Protein AF-A0A9Q4BK94-F1 (afdb_monomer)

Structure (mmCIF, N/CA/C/O backbone):
data_AF-A0A9Q4BK94-F1
#
_entry.id   AF-A0A9Q4BK94-F1
#
loop_
_atom_site.group_PDB
_atom_site.id
_atom_site.type_symbol
_atom_site.label_atom_id
_atom_site.label_alt_id
_atom_site.label_comp_id
_atom_site.label_asym_id
_atom_site.label_entity_id
_atom_site.label_seq_id
_atom_site.pdbx_PDB_ins_code
_atom_site.Cartn_x
_atom_site.Cartn_y
_atom_site.Cartn_z
_atom_site.occupancy
_atom_site.B_iso_or_equiv
_atom_site.auth_seq_id
_atom_site.auth_comp_id
_atom_site.auth_asym_id
_atom_site.auth_atom_id
_atom_site.pdbx_PDB_model_num
ATOM 1 N N . MET A 1 1 ? 1.901 -3.466 -6.502 1.00 91.25 1 MET A N 1
ATOM 2 C CA . MET A 1 1 ? 0.864 -2.630 -5.856 1.00 91.25 1 MET A CA 1
ATOM 3 C C . MET A 1 1 ? -0.196 -3.545 -5.285 1.00 91.25 1 MET A C 1
ATOM 5 O O . MET A 1 1 ? -0.569 -4.494 -5.960 1.00 91.25 1 MET A O 1
ATOM 9 N N . ILE A 1 2 ? -0.635 -3.303 -4.057 1.00 94.00 2 ILE A N 1
ATOM 10 C CA . ILE A 1 2 ? -1.657 -4.104 -3.380 1.00 94.00 2 ILE A CA 1
ATOM 11 C C . ILE A 1 2 ? -2.795 -3.168 -2.996 1.00 94.00 2 ILE A C 1
ATOM 13 O O . ILE A 1 2 ? -2.549 -2.157 -2.340 1.00 94.00 2 ILE A O 1
ATOM 17 N N . GLU A 1 3 ? -4.008 -3.507 -3.414 1.00 94.12 3 GLU A N 1
ATOM 18 C CA . GLU A 1 3 ? -5.237 -2.893 -2.926 1.00 94.12 3 GLU A CA 1
ATOM 19 C C . GLU A 1 3 ? -5.740 -3.678 -1.721 1.00 94.12 3 GLU A C 1
ATOM 21 O O . GLU A 1 3 ? -5.870 -4.904 -1.759 1.00 94.12 3 GLU A O 1
ATOM 26 N N . ILE A 1 4 ? -6.054 -2.952 -0.659 1.00 94.56 4 ILE A N 1
ATOM 27 C CA . ILE A 1 4 ? -6.605 -3.479 0.575 1.00 94.56 4 ILE A CA 1
ATOM 28 C C . ILE A 1 4 ? -7.937 -2.781 0.817 1.00 94.56 4 ILE A C 1
ATOM 30 O O . ILE A 1 4 ? -8.004 -1.553 0.835 1.00 94.56 4 ILE A O 1
ATOM 34 N N . HIS A 1 5 ? -8.976 -3.566 1.052 1.00 94.31 5 HIS A N 1
ATOM 35 C CA . HIS A 1 5 ? -10.240 -3.081 1.572 1.00 94.31 5 HIS A CA 1
ATOM 36 C C . HIS A 1 5 ? -10.272 -3.322 3.083 1.00 94.31 5 HIS A C 1
ATOM 38 O O . HIS A 1 5 ? -10.142 -4.458 3.548 1.00 94.31 5 HIS A O 1
ATOM 44 N N . ILE A 1 6 ? -10.394 -2.238 3.843 1.00 94.00 6 ILE A N 1
ATOM 45 C CA . ILE A 1 6 ? -10.576 -2.252 5.293 1.00 94.00 6 ILE A CA 1
ATOM 46 C C . ILE A 1 6 ? -12.063 -2.010 5.551 1.00 94.00 6 ILE A C 1
ATOM 48 O O . ILE A 1 6 ? -12.576 -0.943 5.219 1.00 94.00 6 ILE A O 1
ATOM 52 N N . THR A 1 7 ? -12.765 -3.001 6.101 1.00 90.44 7 THR A N 1
ATOM 53 C CA . THR A 1 7 ? -14.230 -2.948 6.269 1.00 90.44 7 THR A CA 1
ATOM 54 C C . THR A 1 7 ? -14.674 -2.233 7.543 1.00 90.44 7 THR A C 1
ATOM 56 O O . THR A 1 7 ? -15.822 -1.815 7.643 1.00 90.44 7 THR A O 1
ATOM 59 N N . GLU A 1 8 ? -13.781 -2.107 8.522 1.00 92.94 8 GLU A N 1
ATOM 60 C CA . GLU A 1 8 ? -14.027 -1.490 9.825 1.00 92.94 8 GLU A CA 1
ATOM 61 C C . GLU A 1 8 ? -12.782 -0.734 10.294 1.00 92.94 8 GLU A C 1
ATOM 63 O O . GLU A 1 8 ? -11.665 -1.069 9.901 1.00 92.94 8 GLU A O 1
ATOM 68 N N . ASP A 1 9 ? -12.961 0.267 11.155 1.00 94.00 9 ASP A N 1
ATOM 69 C CA . ASP A 1 9 ? -11.841 1.013 11.720 1.00 94.00 9 ASP A CA 1
ATOM 70 C C . ASP A 1 9 ? -10.842 0.072 12.413 1.00 94.00 9 ASP A C 1
ATOM 72 O O . ASP A 1 9 ? -11.166 -0.713 13.305 1.00 94.00 9 ASP A O 1
ATOM 76 N N . PHE A 1 10 ? -9.584 0.179 12.006 1.00 91.00 10 PHE A N 1
ATOM 77 C CA . PHE A 1 10 ? -8.510 -0.723 12.373 1.00 91.00 10 PHE A CA 1
ATOM 78 C C . PHE A 1 10 ? -7.351 0.056 12.999 1.00 91.00 10 PHE A C 1
ATOM 80 O O . PHE A 1 10 ? -6.923 1.091 12.499 1.00 91.00 10 PHE A O 1
ATOM 87 N N . THR A 1 11 ? -6.794 -0.455 14.098 1.00 95.75 11 THR A N 1
ATOM 88 C CA . THR A 1 11 ? -5.577 0.102 14.712 1.00 95.75 11 THR A CA 1
ATOM 89 C C . THR A 1 11 ? -4.432 -0.889 14.587 1.00 95.75 11 THR A C 1
ATOM 91 O O . THR A 1 11 ? -4.557 -2.044 15.004 1.00 95.75 11 THR A O 1
ATOM 94 N N . ILE A 1 12 ? -3.283 -0.432 14.088 1.00 95.00 12 ILE A N 1
ATOM 95 C CA . ILE A 1 12 ? -2.071 -1.252 14.036 1.00 95.00 12 ILE A CA 1
ATOM 96 C C . ILE A 1 12 ? -1.606 -1.544 15.469 1.00 95.00 12 ILE A C 1
ATOM 98 O O . ILE A 1 12 ? -1.312 -0.638 16.247 1.00 95.00 12 ILE A O 1
ATOM 102 N N . ARG A 1 13 ? -1.523 -2.829 15.838 1.00 91.75 13 ARG A N 1
ATOM 103 C CA . ARG A 1 13 ? -1.276 -3.247 17.234 1.00 91.75 13 ARG A CA 1
ATOM 104 C C . ARG A 1 13 ? 0.195 -3.466 17.592 1.00 91.75 13 ARG A C 1
ATOM 106 O O . ARG A 1 13 ? 0.531 -3.488 18.773 1.00 91.75 13 ARG A O 1
ATOM 113 N N . GLN A 1 14 ? 1.063 -3.661 16.602 1.00 90.12 14 GLN A N 1
ATOM 114 C CA . GLN A 1 14 ? 2.454 -4.085 16.797 1.00 90.12 14 GLN A CA 1
ATOM 115 C C . GLN A 1 14 ? 3.379 -3.464 15.744 1.00 90.12 14 GLN A C 1
ATOM 117 O O . GLN A 1 14 ? 2.913 -3.010 14.702 1.00 90.12 14 GLN A O 1
ATOM 122 N N . GLY A 1 15 ? 4.689 -3.503 15.997 1.00 88.25 15 GLY A N 1
ATOM 123 C CA . GLY A 1 15 ? 5.717 -2.971 15.101 1.00 88.25 15 GLY A CA 1
ATOM 124 C C . GLY A 1 15 ? 5.847 -1.449 15.140 1.00 88.25 15 GLY A C 1
ATOM 125 O O . GLY A 1 15 ? 5.302 -0.780 16.015 1.00 88.25 15 GLY A O 1
ATOM 126 N N . ARG A 1 16 ? 6.586 -0.904 14.166 1.00 90.25 16 ARG A N 1
ATOM 127 C CA . ARG A 1 16 ? 6.961 0.520 14.099 1.00 90.25 16 ARG A CA 1
ATOM 128 C C . ARG A 1 16 ? 5.768 1.481 14.098 1.00 90.25 16 ARG A C 1
ATOM 130 O O . ARG A 1 16 ? 5.890 2.583 14.611 1.00 90.25 16 ARG A O 1
ATOM 137 N N . PHE A 1 17 ? 4.644 1.066 13.519 1.00 93.81 17 PHE A N 1
ATOM 138 C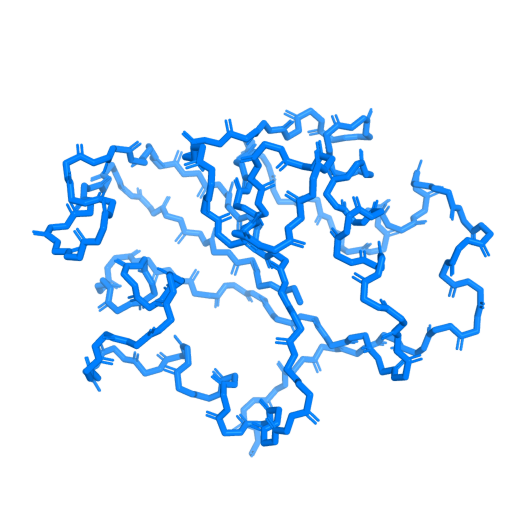 CA . PHE A 1 17 ? 3.447 1.896 13.339 1.00 93.81 17 PHE A CA 1
ATOM 139 C C . PHE A 1 17 ? 2.349 1.579 14.362 1.00 93.81 17 PHE A C 1
ATOM 141 O O . PHE A 1 17 ? 1.170 1.804 14.108 1.00 93.81 17 PHE A O 1
ATOM 148 N N . ARG A 1 18 ? 2.711 0.998 15.513 1.00 94.81 18 ARG A N 1
ATOM 149 C CA . ARG A 1 18 ? 1.757 0.694 16.583 1.00 94.81 18 ARG A CA 1
ATOM 150 C C . ARG A 1 18 ? 1.027 1.963 17.038 1.00 94.81 18 ARG A C 1
ATOM 152 O O . ARG A 1 18 ? 1.665 2.948 17.384 1.00 94.81 18 ARG A O 1
ATOM 159 N N . GLY A 1 19 ? -0.298 1.883 17.125 1.00 95.88 19 GLY A N 1
ATOM 160 C CA . GLY A 1 19 ? -1.173 2.977 17.554 1.00 95.88 19 GLY A CA 1
ATOM 161 C C . GLY A 1 19 ? -1.764 3.795 16.405 1.00 95.88 19 GLY A C 1
ATOM 162 O O . GLY A 1 19 ? -2.737 4.511 16.627 1.00 95.88 19 GLY A O 1
ATOM 163 N N . GLU A 1 20 ? -1.242 3.645 15.186 1.00 96.56 20 GLU A N 1
ATOM 164 C CA . GLU A 1 20 ? -1.805 4.279 13.993 1.00 96.56 20 GLU A CA 1
ATOM 165 C C . GLU A 1 20 ? -3.192 3.710 13.684 1.00 96.56 20 GLU A C 1
ATOM 167 O O . GLU A 1 20 ? -3.395 2.488 13.689 1.00 96.56 20 GLU A O 1
ATOM 172 N N . LYS A 1 21 ? -4.142 4.609 13.411 1.00 95.75 21 LYS A N 1
ATOM 173 C CA . LYS A 1 21 ? -5.539 4.282 13.111 1.00 95.75 21 LYS A CA 1
ATOM 174 C C . LYS A 1 21 ? -5.800 4.419 11.617 1.00 95.75 21 LYS A C 1
ATOM 176 O O . LYS A 1 21 ? -5.464 5.432 11.010 1.00 95.75 21 LYS A O 1
ATOM 181 N N . LEU A 1 22 ? -6.431 3.407 11.044 1.00 95.00 22 LEU A N 1
ATOM 182 C CA . LEU A 1 22 ? -6.904 3.367 9.669 1.00 95.00 22 LEU A CA 1
ATOM 183 C C . LEU A 1 22 ? -8.425 3.232 9.715 1.00 95.00 22 LEU A C 1
ATOM 185 O O . LEU A 1 22 ? -8.928 2.289 10.317 1.00 95.00 22 LEU A O 1
ATOM 189 N N . SER A 1 23 ? -9.150 4.174 9.122 1.00 94.31 23 SER A N 1
ATOM 190 C CA . SER A 1 23 ? -10.606 4.072 9.022 1.00 94.31 23 SER A CA 1
ATOM 191 C C . SER A 1 23 ? -11.030 3.048 7.970 1.00 94.31 23 SER A C 1
ATOM 193 O O . SER A 1 23 ? -10.238 2.670 7.105 1.00 94.31 23 SER A O 1
ATOM 195 N N . ALA A 1 24 ? -12.292 2.630 8.003 1.00 93.00 24 ALA A N 1
ATOM 196 C CA . ALA A 1 24 ? -12.862 1.847 6.911 1.00 93.00 24 ALA A CA 1
ATOM 197 C C . ALA A 1 24 ? -12.696 2.567 5.554 1.00 93.00 24 ALA A C 1
ATOM 199 O O . ALA A 1 24 ? -12.896 3.782 5.444 1.00 93.00 24 ALA A O 1
ATOM 200 N N . GLY A 1 25 ? -12.315 1.823 4.514 1.00 93.00 25 GLY A N 1
ATOM 201 C CA . GLY A 1 25 ? -12.069 2.363 3.178 1.00 93.00 25 GLY A CA 1
ATOM 202 C C . GLY A 1 25 ? -11.061 1.564 2.353 1.00 93.00 25 GLY A C 1
ATOM 203 O O . GLY A 1 25 ? -10.667 0.448 2.705 1.00 93.00 25 GLY A O 1
ATOM 204 N N . TYR A 1 26 ? -10.638 2.157 1.235 1.00 93.56 26 TYR A N 1
ATOM 205 C CA . TYR A 1 26 ? -9.691 1.548 0.306 1.00 93.56 26 TYR A CA 1
ATOM 206 C C . TYR A 1 26 ? -8.283 2.081 0.520 1.00 93.56 26 TYR A C 1
ATOM 208 O O . TYR A 1 26 ? -8.050 3.287 0.616 1.00 93.56 26 TYR A O 1
ATOM 216 N N . TYR A 1 27 ? -7.328 1.162 0.537 1.00 95.12 27 TYR A N 1
ATOM 217 C CA . TYR A 1 27 ? -5.923 1.448 0.754 1.00 95.12 27 TYR A CA 1
ATOM 218 C C . TYR A 1 27 ? -5.086 0.850 -0.358 1.00 95.12 27 TYR A C 1
ATOM 220 O O . TYR A 1 27 ? -5.257 -0.304 -0.736 1.00 95.12 27 TYR A O 1
ATOM 228 N N . TYR A 1 28 ? -4.147 1.633 -0.868 1.00 94.69 28 TYR A N 1
ATOM 229 C CA . TYR A 1 28 ? -3.225 1.214 -1.906 1.00 94.69 28 TYR A CA 1
ATOM 230 C C . TYR A 1 28 ? -1.810 1.281 -1.356 1.00 94.69 28 TYR A C 1
ATOM 232 O O . TYR A 1 28 ? -1.349 2.326 -0.896 1.00 94.69 28 TYR A O 1
ATOM 240 N N . TYR A 1 29 ? -1.126 0.144 -1.404 1.00 95.06 29 TYR A N 1
ATOM 241 C CA . TYR A 1 29 ? 0.267 0.018 -1.016 1.00 95.06 29 TYR A CA 1
ATOM 242 C C . TYR A 1 29 ? 1.146 -0.226 -2.240 1.00 95.06 29 TYR A C 1
ATOM 244 O O . TYR A 1 29 ? 0.951 -1.192 -2.992 1.00 95.06 29 TYR A O 1
ATOM 252 N N . THR A 1 30 ? 2.147 0.629 -2.429 1.00 92.19 30 THR A N 1
ATOM 253 C CA . THR A 1 30 ? 3.184 0.458 -3.449 1.00 92.19 30 THR A CA 1
ATOM 254 C C . THR A 1 30 ? 4.493 -0.003 -2.813 1.00 92.19 30 THR A C 1
ATOM 256 O O . THR A 1 30 ? 4.883 0.420 -1.730 1.00 92.19 30 THR A O 1
ATOM 259 N N . GLY A 1 31 ? 5.156 -0.950 -3.469 1.00 90.75 31 GLY A N 1
ATOM 260 C CA . GLY A 1 31 ? 6.413 -1.509 -2.992 1.00 90.75 31 GLY A CA 1
ATOM 261 C C . GLY A 1 31 ? 6.987 -2.494 -3.998 1.00 90.75 31 GLY A C 1
ATOM 262 O O . GLY A 1 31 ? 6.240 -3.197 -4.687 1.00 90.75 31 GLY A O 1
ATOM 263 N N . SER A 1 32 ? 8.310 -2.538 -4.080 1.00 87.50 32 SER A N 1
ATOM 264 C CA . SER A 1 32 ? 9.068 -3.436 -4.946 1.00 87.50 32 SER A CA 1
ATOM 265 C C . SER A 1 32 ? 9.357 -4.764 -4.266 1.00 87.50 32 SER A C 1
ATOM 267 O O . SER A 1 32 ? 9.517 -4.865 -3.045 1.00 87.50 32 SER A O 1
ATOM 269 N N . ALA A 1 33 ? 9.478 -5.804 -5.083 1.00 85.25 33 ALA A N 1
ATOM 270 C CA . ALA A 1 33 ? 9.958 -7.114 -4.678 1.00 85.25 33 ALA A CA 1
ATOM 271 C C . ALA A 1 33 ? 11.019 -7.583 -5.676 1.00 85.25 33 ALA A C 1
ATOM 273 O O . ALA A 1 33 ? 10.705 -8.172 -6.703 1.00 85.25 33 ALA A O 1
ATOM 274 N N . GLN A 1 34 ? 12.283 -7.292 -5.359 1.00 79.31 34 GLN A N 1
ATOM 275 C CA . GLN A 1 34 ? 13.429 -7.584 -6.229 1.00 79.31 34 GLN A CA 1
ATOM 276 C C . GLN A 1 34 ? 13.739 -9.083 -6.354 1.00 79.31 34 GLN A C 1
ATOM 278 O O . GLN A 1 34 ? 14.311 -9.518 -7.346 1.00 79.31 34 GLN A O 1
ATOM 283 N N . LYS A 1 35 ? 13.384 -9.881 -5.340 1.00 84.31 35 LYS A N 1
ATOM 284 C CA . LYS A 1 35 ? 13.549 -11.340 -5.320 1.00 84.31 35 LYS A CA 1
ATOM 285 C C . LYS A 1 35 ? 12.288 -11.986 -4.764 1.00 84.31 35 LYS A C 1
ATOM 287 O O . LYS A 1 35 ? 11.595 -11.381 -3.944 1.00 84.31 35 LYS A O 1
ATOM 292 N N . ASN A 1 36 ? 12.023 -13.223 -5.184 1.00 89.94 36 ASN A N 1
ATOM 293 C CA . ASN A 1 36 ? 10.949 -14.063 -4.646 1.00 89.94 36 ASN A CA 1
ATOM 294 C C . ASN A 1 36 ? 9.561 -13.395 -4.684 1.00 89.94 36 ASN A C 1
ATOM 296 O O . ASN A 1 36 ? 8.776 -13.541 -3.747 1.00 89.94 36 ASN A O 1
ATOM 300 N N . LEU A 1 37 ? 9.256 -12.667 -5.768 1.00 90.56 37 LEU A N 1
ATOM 301 C CA . LEU A 1 37 ? 8.019 -11.894 -5.940 1.00 90.56 37 LEU A CA 1
ATOM 302 C C . LEU A 1 37 ? 6.770 -12.695 -5.544 1.00 90.56 37 LEU A C 1
ATOM 304 O O . LEU A 1 37 ? 6.014 -12.250 -4.685 1.00 90.56 37 LEU A O 1
ATOM 308 N N . ARG A 1 38 ? 6.595 -13.899 -6.108 1.00 90.62 38 ARG A N 1
ATOM 309 C CA . ARG A 1 38 ? 5.436 -14.763 -5.825 1.00 90.62 38 ARG A CA 1
ATOM 310 C C . ARG A 1 38 ? 5.340 -15.125 -4.345 1.00 90.62 38 ARG A C 1
ATOM 312 O O . ARG A 1 38 ? 4.300 -14.917 -3.743 1.00 90.62 38 ARG A O 1
ATOM 319 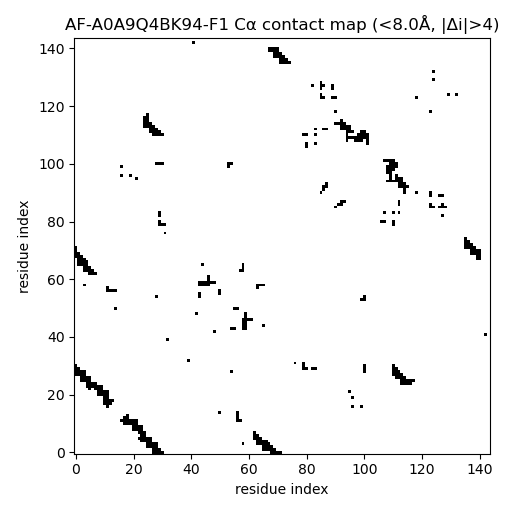N N . GLN A 1 39 ? 6.436 -15.578 -3.736 1.00 91.75 39 GLN A N 1
ATOM 320 C CA . GLN A 1 39 ? 6.459 -15.949 -2.314 1.00 91.75 39 GLN A CA 1
ATOM 321 C C . GLN A 1 39 ? 6.136 -14.754 -1.410 1.00 91.75 39 GLN A C 1
ATOM 323 O O . GLN A 1 39 ? 5.416 -14.899 -0.421 1.00 91.75 39 GLN A O 1
ATOM 328 N N . ARG A 1 40 ? 6.643 -13.564 -1.754 1.00 92.69 40 ARG A N 1
ATOM 329 C CA . ARG A 1 40 ? 6.365 -12.332 -1.014 1.00 92.69 40 ARG A CA 1
ATOM 330 C C . ARG A 1 40 ? 4.902 -11.920 -1.141 1.00 92.69 40 ARG A C 1
ATOM 332 O O . ARG A 1 40 ? 4.284 -11.612 -0.126 1.00 92.69 40 ARG A O 1
ATOM 339 N N . ILE A 1 41 ? 4.333 -11.976 -2.345 1.00 93.12 41 ILE A N 1
ATOM 340 C CA . ILE A 1 41 ? 2.912 -11.687 -2.553 1.00 93.12 41 ILE A CA 1
ATOM 341 C C . ILE A 1 41 ? 2.042 -12.712 -1.815 1.00 93.12 41 ILE A C 1
ATOM 343 O O . ILE A 1 41 ? 1.233 -12.303 -0.988 1.00 93.12 41 ILE A O 1
ATOM 347 N N . SER A 1 42 ? 2.252 -14.018 -2.011 1.00 93.25 42 SER A N 1
ATOM 348 C CA . SER A 1 42 ? 1.501 -15.075 -1.311 1.00 93.25 42 SER A CA 1
ATOM 349 C C . SER A 1 42 ? 1.591 -14.938 0.207 1.00 93.25 42 SER A C 1
ATOM 351 O O . SER A 1 42 ? 0.628 -15.178 0.933 1.00 93.25 42 SER A O 1
ATOM 353 N N . ARG A 1 43 ? 2.731 -14.484 0.741 1.00 94.00 43 ARG A N 1
ATOM 354 C CA . ARG A 1 43 ? 2.819 -14.164 2.165 1.00 94.00 43 ARG A CA 1
ATOM 355 C C . ARG A 1 43 ? 1.867 -13.037 2.557 1.00 94.00 43 ARG A C 1
ATOM 357 O O . ARG A 1 43 ? 1.256 -13.135 3.618 1.00 94.00 43 ARG A O 1
ATOM 364 N N . HIS A 1 44 ? 1.738 -11.972 1.772 1.00 94.44 44 HIS A N 1
ATOM 365 C CA . HIS A 1 44 ? 0.814 -10.879 2.086 1.00 94.44 44 HIS A CA 1
ATOM 366 C C . HIS A 1 44 ? -0.648 -11.358 2.151 1.00 94.44 44 HIS A C 1
ATOM 368 O O . HIS A 1 44 ? -1.386 -10.859 2.995 1.00 94.44 44 HIS A O 1
ATOM 374 N N . TYR A 1 45 ? -1.027 -12.402 1.410 1.00 93.75 45 TYR A N 1
ATOM 375 C CA . TYR A 1 45 ? -2.352 -13.028 1.521 1.00 93.75 45 TYR A CA 1
ATOM 376 C C . TYR A 1 45 ? -2.555 -13.858 2.802 1.00 93.75 45 TYR A C 1
ATOM 378 O O . TYR A 1 45 ? -3.652 -13.875 3.360 1.00 93.75 45 TYR A O 1
ATOM 386 N N . ARG A 1 46 ? -1.508 -14.494 3.348 1.00 93.75 46 ARG A N 1
ATOM 387 C CA . ARG A 1 46 ? -1.627 -15.308 4.578 1.00 93.75 46 ARG A CA 1
ATOM 388 C C . ARG A 1 46 ? -2.032 -14.464 5.786 1.00 93.75 46 ARG A C 1
ATOM 390 O O . ARG A 1 46 ? -1.421 -13.436 6.041 1.00 93.75 46 ARG A O 1
ATOM 397 N N . LYS A 1 47 ? -2.988 -14.912 6.598 1.00 92.38 47 LYS A N 1
ATOM 398 C CA . LYS A 1 47 ? -3.348 -14.209 7.847 1.00 92.38 47 LYS A CA 1
ATOM 399 C C . LYS A 1 47 ? -2.383 -14.509 8.982 1.00 92.38 47 LYS A C 1
ATOM 401 O O . LYS A 1 47 ? -1.814 -13.595 9.572 1.00 92.38 47 LYS A O 1
ATOM 406 N N . ASN A 1 48 ? -2.136 -15.793 9.221 1.00 93.69 48 ASN A N 1
ATOM 407 C CA . ASN A 1 48 ? -1.187 -16.240 10.226 1.00 93.69 48 ASN A CA 1
ATOM 408 C C . ASN A 1 48 ? 0.242 -16.221 9.663 1.00 93.69 48 ASN A C 1
ATOM 410 O O . ASN A 1 48 ? 0.600 -17.038 8.810 1.00 93.69 48 ASN A O 1
ATOM 414 N N . LYS A 1 49 ? 1.042 -15.249 10.100 1.00 93.62 49 LYS A N 1
ATOM 415 C CA . LYS A 1 49 ? 2.435 -15.056 9.684 1.00 93.62 49 LYS A CA 1
ATOM 416 C C . LYS A 1 49 ? 3.166 -14.174 10.687 1.00 93.62 49 LYS A C 1
ATOM 418 O O . LYS A 1 49 ? 2.575 -13.283 11.288 1.00 93.62 49 LYS A O 1
ATOM 423 N N . THR A 1 50 ? 4.478 -14.352 10.794 1.00 93.25 50 THR A N 1
ATOM 424 C CA . THR A 1 50 ? 5.341 -13.364 11.453 1.00 93.25 50 THR A CA 1
ATOM 425 C C . THR A 1 50 ? 5.266 -12.035 10.695 1.00 93.25 50 THR A C 1
ATOM 427 O O . THR A 1 50 ? 5.241 -12.017 9.466 1.00 93.25 50 THR A O 1
ATOM 430 N N . LEU A 1 51 ? 5.243 -10.904 11.388 1.00 92.81 51 LEU A N 1
ATOM 431 C CA . LEU A 1 51 ? 5.185 -9.597 10.730 1.00 92.81 51 LEU A CA 1
ATOM 432 C C . LEU A 1 51 ? 6.603 -9.193 10.316 1.00 92.81 51 LEU A C 1
ATOM 434 O O . LEU A 1 51 ? 7.458 -9.009 11.177 1.00 92.81 51 LEU A O 1
ATOM 438 N N . HIS A 1 52 ? 6.868 -9.122 9.009 1.00 91.19 52 HIS A N 1
ATOM 439 C CA . HIS A 1 52 ? 8.196 -8.773 8.489 1.00 91.19 52 HIS A CA 1
ATOM 440 C C . HIS A 1 52 ? 8.164 -7.497 7.646 1.00 91.19 52 HIS A C 1
ATOM 442 O O . HIS A 1 52 ? 9.018 -6.629 7.802 1.00 91.19 52 HIS A O 1
ATOM 448 N N . TRP A 1 53 ? 7.163 -7.352 6.776 1.00 92.12 53 TRP A N 1
ATOM 449 C CA . TRP A 1 53 ? 6.978 -6.146 5.969 1.00 92.12 53 TRP A CA 1
ATOM 450 C C . TRP A 1 53 ? 5.956 -5.205 6.598 1.00 92.12 53 TRP A C 1
ATOM 452 O O . TRP A 1 53 ? 5.015 -5.649 7.248 1.00 92.12 53 TRP A O 1
ATOM 462 N N . HIS A 1 54 ? 6.075 -3.902 6.332 1.00 93.19 54 HIS A N 1
ATOM 463 C CA . HIS A 1 54 ? 5.133 -2.908 6.858 1.00 93.19 54 HIS A CA 1
ATOM 464 C C . HIS A 1 54 ? 3.665 -3.260 6.549 1.00 93.19 54 HIS A C 1
ATOM 466 O O . HIS A 1 54 ? 2.824 -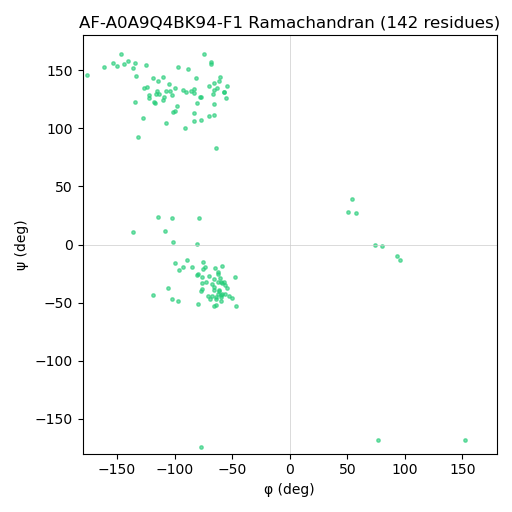3.236 7.443 1.00 93.19 54 HIS A O 1
ATOM 472 N N . ILE A 1 55 ? 3.363 -3.686 5.318 1.00 94.62 55 ILE A N 1
ATOM 473 C CA . ILE A 1 55 ? 2.015 -4.116 4.913 1.00 94.62 55 ILE A CA 1
ATOM 474 C C . ILE A 1 55 ? 1.516 -5.386 5.633 1.00 94.62 55 ILE A C 1
ATOM 476 O O . ILE A 1 55 ? 0.305 -5.606 5.718 1.00 94.62 55 ILE A O 1
ATOM 480 N N . ASP A 1 56 ? 2.396 -6.216 6.207 1.00 95.06 56 ASP A N 1
ATOM 481 C CA . ASP A 1 56 ? 1.966 -7.389 6.982 1.00 95.06 56 ASP A CA 1
ATOM 482 C C . ASP A 1 56 ? 1.155 -6.964 8.211 1.00 95.06 56 ASP A C 1
ATOM 484 O O . ASP A 1 56 ? 0.207 -7.656 8.580 1.00 95.06 56 ASP A O 1
ATOM 488 N N . HIS A 1 57 ? 1.460 -5.800 8.800 1.00 94.00 57 HIS A N 1
ATOM 489 C CA . HIS A 1 57 ? 0.710 -5.245 9.930 1.00 94.00 57 HIS A CA 1
ATOM 490 C C . HIS A 1 57 ? -0.753 -4.939 9.595 1.00 94.00 57 HIS A C 1
ATOM 492 O O . HIS A 1 57 ? -1.575 -4.903 10.503 1.00 94.00 57 HIS A O 1
ATOM 498 N N . ILE A 1 58 ? -1.077 -4.735 8.316 1.00 95.00 58 ILE A N 1
ATOM 499 C CA . ILE A 1 58 ? -2.442 -4.473 7.845 1.00 95.00 58 ILE A CA 1
ATOM 500 C C . ILE A 1 58 ? -3.077 -5.772 7.347 1.00 95.00 58 ILE A C 1
ATOM 502 O O . ILE A 1 58 ? -4.187 -6.119 7.738 1.00 95.00 58 ILE A O 1
ATOM 506 N N . THR A 1 59 ? -2.367 -6.520 6.503 1.00 95.38 59 THR A N 1
ATOM 507 C CA . THR A 1 59 ? -2.923 -7.689 5.797 1.00 95.38 59 THR A CA 1
ATOM 508 C C . THR A 1 59 ? -3.093 -8.928 6.673 1.00 95.38 59 THR A C 1
ATOM 510 O O . THR A 1 59 ? -3.886 -9.801 6.324 1.00 95.38 59 THR A O 1
ATOM 513 N N . SER A 1 60 ? -2.385 -9.022 7.804 1.00 93.69 60 SER A N 1
ATOM 514 C CA . SER A 1 60 ? -2.566 -10.110 8.781 1.00 93.69 60 SER A CA 1
ATOM 515 C C . SER A 1 60 ? -3.853 -9.988 9.602 1.00 93.69 60 SER A C 1
ATOM 517 O O . SER A 1 60 ? -4.316 -10.989 10.144 1.00 93.69 60 SER A O 1
ATOM 519 N N . TYR A 1 61 ? -4.462 -8.799 9.668 1.00 92.81 61 TYR A N 1
ATOM 520 C CA . TYR A 1 61 ? -5.736 -8.614 10.357 1.00 92.81 61 TYR A CA 1
ATOM 521 C C . TYR A 1 61 ? -6.870 -9.298 9.583 1.00 92.81 61 TYR A C 1
ATOM 523 O O . TYR A 1 61 ? -6.937 -9.221 8.351 1.00 92.81 61 TYR A O 1
ATOM 531 N N . THR A 1 62 ? -7.748 -9.999 10.297 1.00 85.94 62 THR A N 1
ATOM 532 C CA . THR A 1 62 ? -8.798 -10.847 9.712 1.00 85.94 62 THR A CA 1
ATOM 533 C C . THR A 1 62 ? -9.866 -10.049 8.971 1.00 85.94 62 THR A C 1
ATOM 535 O O . THR A 1 62 ? -10.319 -10.516 7.933 1.00 85.94 62 THR A O 1
ATOM 538 N N . GLY A 1 63 ? -10.204 -8.840 9.433 1.00 86.50 63 GLY A N 1
ATOM 539 C CA . GLY A 1 63 ? -11.190 -7.967 8.778 1.00 86.50 63 GLY A CA 1
ATOM 540 C C . GLY A 1 63 ? -10.692 -7.266 7.506 1.00 86.50 63 GLY A C 1
ATOM 541 O O . GLY A 1 63 ? -11.490 -6.768 6.723 1.00 86.50 63 GLY A O 1
ATOM 542 N N . ASN A 1 64 ? -9.379 -7.245 7.258 1.00 92.75 64 ASN A N 1
ATOM 543 C CA . ASN A 1 64 ? -8.813 -6.563 6.092 1.00 92.75 64 ASN A CA 1
ATOM 544 C C . ASN A 1 64 ? -8.679 -7.537 4.923 1.00 92.75 64 ASN A C 1
ATOM 546 O O . ASN A 1 64 ? -8.115 -8.617 5.084 1.00 92.75 64 ASN A O 1
ATOM 550 N N . VAL A 1 65 ? -9.105 -7.160 3.724 1.00 93.69 65 VAL A N 1
ATOM 551 C CA . VAL A 1 65 ? -9.054 -8.035 2.543 1.00 93.69 65 VAL A CA 1
ATOM 552 C C . VAL A 1 65 ? -8.107 -7.445 1.511 1.00 93.69 65 VAL A C 1
ATOM 554 O O . VAL A 1 65 ? -8.198 -6.263 1.202 1.00 93.69 65 VAL A O 1
ATOM 557 N N . ILE A 1 66 ? -7.197 -8.254 0.961 1.00 94.12 66 ILE A N 1
ATOM 558 C CA . ILE A 1 66 ? -6.494 -7.865 -0.266 1.00 94.12 66 ILE A CA 1
ATOM 559 C C . ILE A 1 66 ? -7.479 -8.078 -1.411 1.00 94.12 66 ILE A C 1
ATOM 561 O O . ILE A 1 66 ? -7.785 -9.219 -1.743 1.00 94.12 66 ILE A O 1
ATOM 565 N N . ALA A 1 67 ? -7.999 -6.988 -1.971 1.00 91.38 67 ALA A N 1
ATOM 566 C CA . ALA A 1 67 ? -8.966 -7.055 -3.061 1.00 91.38 67 ALA A CA 1
ATOM 567 C C . ALA A 1 67 ? -8.270 -7.373 -4.388 1.00 91.38 67 ALA A C 1
ATOM 569 O O . ALA A 1 67 ? -8.761 -8.175 -5.174 1.00 91.38 67 ALA A O 1
ATOM 570 N N . ASN A 1 68 ? -7.097 -6.776 -4.611 1.00 90.38 68 ASN A N 1
ATOM 571 C CA . ASN A 1 68 ? -6.319 -6.963 -5.824 1.00 90.38 68 ASN A CA 1
ATOM 572 C C . ASN A 1 68 ? -4.818 -6.807 -5.556 1.00 90.38 68 ASN A C 1
ATOM 574 O O . ASN A 1 68 ? -4.379 -6.064 -4.672 1.00 90.38 68 ASN A O 1
ATOM 578 N N . CYS A 1 69 ? -4.003 -7.454 -6.387 1.00 92.38 69 CYS A N 1
ATOM 579 C CA . CYS A 1 69 ? -2.562 -7.240 -6.418 1.00 92.38 69 CYS A CA 1
ATOM 580 C C . CYS A 1 69 ? -2.080 -7.110 -7.864 1.00 92.38 69 CYS A C 1
ATOM 582 O O . CYS A 1 69 ? -2.265 -8.017 -8.669 1.00 92.38 69 CYS A O 1
ATOM 584 N N . TRP A 1 70 ? -1.433 -5.989 -8.186 1.00 90.62 70 TRP A N 1
ATOM 585 C CA . TRP A 1 70 ? -0.842 -5.731 -9.501 1.00 90.62 70 TRP A CA 1
ATOM 586 C C . TRP A 1 70 ? 0.671 -5.806 -9.454 1.00 90.62 70 TRP A C 1
ATOM 588 O O . TRP A 1 70 ? 1.326 -5.181 -8.607 1.00 90.62 70 TRP A O 1
ATOM 598 N N . ILE A 1 71 ? 1.214 -6.530 -10.419 1.00 90.62 71 ILE A N 1
ATOM 599 C CA . ILE A 1 71 ? 2.638 -6.695 -10.653 1.00 90.62 71 ILE A CA 1
ATOM 600 C C . ILE A 1 71 ? 3.025 -5.801 -11.822 1.00 90.62 71 ILE A C 1
ATOM 602 O O . ILE A 1 71 ? 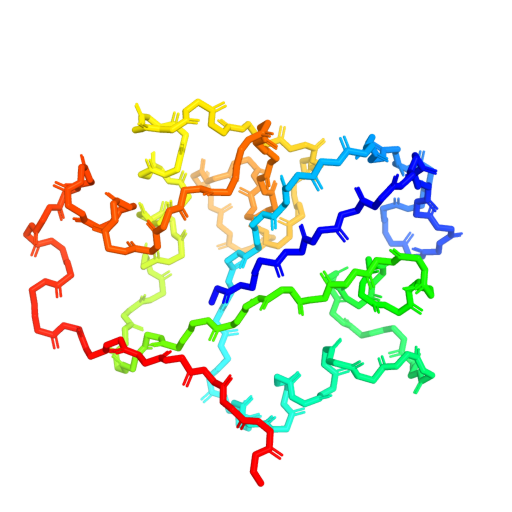2.407 -5.868 -12.879 1.00 90.62 71 ILE A O 1
ATOM 606 N N . PHE A 1 72 ? 4.061 -4.997 -11.609 1.00 89.19 72 PHE A N 1
ATOM 607 C CA . PHE A 1 72 ? 4.711 -4.188 -12.632 1.00 89.19 72 PHE A CA 1
ATOM 608 C C . PHE A 1 72 ? 6.058 -4.852 -12.908 1.00 89.19 72 PHE A C 1
ATOM 610 O O . PHE A 1 72 ? 6.948 -4.811 -12.057 1.00 89.19 72 PHE A O 1
ATOM 617 N N . GLU A 1 73 ? 6.160 -5.550 -14.033 1.00 87.56 73 GLU A N 1
ATOM 618 C CA . GLU A 1 73 ? 7.353 -6.318 -14.398 1.00 87.56 73 GLU A CA 1
ATOM 619 C C . GLU A 1 73 ? 8.418 -5.408 -14.999 1.00 87.56 73 GLU A C 1
ATOM 621 O O . GLU A 1 73 ? 8.089 -4.447 -15.697 1.00 87.56 73 GLU A O 1
ATOM 626 N N . ASP A 1 74 ? 9.683 -5.706 -14.685 1.00 86.94 74 ASP A N 1
ATOM 627 C CA . ASP A 1 74 ? 10.863 -4.956 -15.137 1.00 86.94 74 ASP A CA 1
ATOM 628 C C . ASP A 1 74 ? 10.755 -3.440 -14.901 1.00 86.94 74 ASP A C 1
ATOM 630 O O . ASP A 1 74 ? 11.338 -2.615 -15.605 1.00 86.94 74 ASP A O 1
ATOM 634 N N . ALA A 1 75 ? 9.980 -3.069 -13.881 1.00 86.38 75 ALA A N 1
ATOM 635 C CA . ALA A 1 75 ? 9.685 -1.693 -13.556 1.00 86.38 75 ALA A CA 1
ATOM 636 C C . ALA A 1 75 ? 10.789 -1.112 -12.657 1.00 86.38 75 ALA A C 1
ATOM 638 O O . ALA A 1 75 ? 11.152 -1.726 -11.645 1.00 86.38 75 ALA A O 1
ATOM 639 N N . PRO A 1 76 ? 11.309 0.086 -12.971 1.00 88.06 76 PRO A N 1
ATOM 640 C CA . PRO A 1 76 ? 12.309 0.738 -12.138 1.00 88.06 76 PRO A CA 1
ATOM 641 C C . PRO A 1 76 ? 11.684 1.161 -10.800 1.00 88.06 76 PRO A C 1
ATOM 643 O O . PRO A 1 76 ? 10.464 1.324 -10.694 1.00 88.06 76 PRO A O 1
ATOM 646 N N . LYS A 1 77 ? 12.496 1.333 -9.754 1.00 85.44 77 LYS A N 1
ATOM 647 C CA . LYS A 1 77 ? 12.009 1.570 -8.381 1.00 85.44 77 LYS A CA 1
ATOM 648 C C . LYS A 1 77 ? 11.149 2.834 -8.264 1.00 85.44 77 LYS A C 1
ATOM 650 O O . LYS A 1 77 ? 10.178 2.865 -7.511 1.00 85.44 77 LYS A O 1
ATOM 655 N N . GLU A 1 78 ? 11.449 3.847 -9.069 1.00 88.44 78 GLU A N 1
ATOM 656 C CA . GLU A 1 78 ? 10.714 5.110 -9.180 1.00 88.44 78 GLU A CA 1
ATOM 657 C C . GLU A 1 78 ? 9.244 4.897 -9.577 1.00 88.44 78 GLU A C 1
ATOM 659 O O . GLU A 1 78 ? 8.401 5.757 -9.325 1.00 88.44 78 GLU A O 1
ATOM 664 N N . THR A 1 79 ? 8.905 3.729 -10.135 1.00 87.38 79 THR A N 1
ATOM 665 C CA . THR A 1 79 ? 7.521 3.316 -10.402 1.00 87.38 79 THR A CA 1
ATOM 666 C C . THR A 1 79 ? 6.654 3.380 -9.153 1.00 87.38 79 THR A C 1
ATOM 668 O O . THR A 1 79 ? 5.505 3.806 -9.240 1.00 87.38 79 THR A O 1
ATOM 671 N N . GLU A 1 80 ? 7.190 3.031 -7.980 1.00 90.12 80 GLU A N 1
ATOM 672 C CA . GLU A 1 80 ? 6.455 3.137 -6.715 1.00 90.12 80 GLU A CA 1
ATOM 673 C C . GLU A 1 80 ? 6.001 4.577 -6.442 1.00 90.12 80 GLU A C 1
ATOM 675 O O . GLU A 1 80 ? 4.849 4.802 -6.059 1.00 90.12 80 GLU A O 1
ATOM 680 N N . CYS A 1 81 ? 6.891 5.540 -6.700 1.00 91.25 81 CYS A N 1
ATOM 681 C CA . CYS A 1 81 ? 6.656 6.964 -6.482 1.00 91.25 81 CYS A CA 1
ATOM 682 C C . CYS A 1 81 ? 5.662 7.527 -7.503 1.00 91.25 81 CYS A C 1
ATOM 684 O O . CYS A 1 81 ? 4.731 8.235 -7.128 1.00 91.25 81 CYS A O 1
ATOM 686 N N . HIS A 1 82 ? 5.808 7.174 -8.783 1.00 88.12 82 HIS A N 1
ATOM 687 C CA . HIS A 1 82 ? 4.893 7.630 -9.833 1.00 88.12 82 HIS A CA 1
ATOM 688 C C . HIS A 1 82 ? 3.473 7.085 -9.663 1.00 88.12 82 HIS A C 1
ATOM 690 O O . HIS A 1 82 ? 2.501 7.792 -9.942 1.00 88.12 82 HIS A O 1
ATOM 696 N N . ILE A 1 83 ? 3.327 5.841 -9.195 1.00 87.50 83 ILE A N 1
ATOM 697 C CA . ILE A 1 83 ? 2.011 5.288 -8.859 1.00 87.50 83 ILE A CA 1
ATOM 698 C C . ILE A 1 83 ? 1.403 6.072 -7.693 1.00 87.50 83 ILE A C 1
ATOM 700 O O . ILE A 1 83 ? 0.243 6.474 -7.777 1.00 87.50 83 ILE A O 1
ATOM 704 N N . ALA A 1 84 ? 2.179 6.331 -6.635 1.00 90.25 84 ALA A N 1
ATOM 705 C CA . ALA A 1 84 ? 1.708 7.106 -5.490 1.00 90.25 84 ALA A CA 1
ATOM 706 C C . ALA A 1 84 ? 1.271 8.528 -5.897 1.00 90.25 84 ALA A C 1
ATOM 708 O O . ALA A 1 84 ? 0.182 8.970 -5.534 1.00 90.25 84 ALA A O 1
ATOM 709 N N . GLU A 1 85 ? 2.069 9.218 -6.716 1.00 88.62 85 GLU A N 1
ATOM 710 C CA . GLU A 1 85 ? 1.741 10.537 -7.274 1.00 88.62 85 GLU A CA 1
ATOM 711 C C . GLU A 1 85 ? 0.452 10.500 -8.111 1.00 88.62 85 GLU A C 1
ATOM 713 O O . GLU A 1 85 ? -0.407 11.373 -7.969 1.00 88.62 85 GLU A O 1
ATOM 718 N N . SER A 1 86 ? 0.284 9.478 -8.956 1.00 86.12 86 SER A N 1
ATOM 719 C CA . SER A 1 86 ? -0.901 9.328 -9.814 1.00 86.12 86 SER A CA 1
ATOM 720 C C . SER A 1 86 ? -2.175 9.097 -9.001 1.00 86.12 86 SER A C 1
ATOM 722 O O . SER A 1 86 ? -3.221 9.658 -9.322 1.00 86.12 86 SER A O 1
ATOM 724 N N . LEU A 1 87 ? -2.093 8.312 -7.925 1.00 88.12 87 LEU A N 1
ATOM 725 C CA . LEU A 1 87 ? -3.207 8.096 -7.000 1.00 88.12 87 LEU A CA 1
ATOM 726 C C . LEU A 1 87 ? -3.602 9.398 -6.288 1.00 88.12 87 LEU A C 1
ATOM 728 O O . LEU A 1 87 ? -4.786 9.726 -6.209 1.00 88.12 87 LEU A O 1
ATOM 732 N N . ILE A 1 88 ? -2.623 10.163 -5.800 1.00 90.38 88 ILE A N 1
ATOM 733 C CA . ILE A 1 88 ? -2.878 11.422 -5.087 1.00 90.38 88 ILE A CA 1
ATOM 734 C C . ILE A 1 88 ? -3.493 12.465 -6.027 1.00 90.38 88 ILE A C 1
ATOM 736 O O . ILE A 1 88 ? -4.553 13.012 -5.733 1.00 90.38 88 ILE A O 1
ATOM 740 N N . SER A 1 89 ? -2.849 12.720 -7.168 1.00 86.94 89 SER A N 1
ATOM 741 C CA . SER A 1 89 ? -3.243 13.788 -8.098 1.00 86.94 89 SER A CA 1
ATOM 742 C C . SER A 1 89 ? -4.475 13.451 -8.941 1.00 86.94 89 SER A C 1
ATOM 744 O O . SER A 1 89 ? -5.256 14.341 -9.262 1.00 86.94 89 SER A O 1
ATOM 746 N N . GLY A 1 90 ? -4.663 12.178 -9.302 1.00 82.88 90 GLY A N 1
ATOM 747 C CA . GLY A 1 90 ? -5.739 11.746 -10.195 1.00 82.88 90 GLY A CA 1
ATOM 748 C C . GLY A 1 90 ? -6.994 11.229 -9.492 1.00 82.88 90 GLY A C 1
ATOM 749 O O . GLY A 1 90 ? -8.059 11.204 -10.112 1.00 82.88 90 GLY A O 1
ATOM 750 N N . PHE A 1 91 ? -6.878 10.795 -8.230 1.00 84.94 91 PHE A N 1
ATOM 751 C CA . PHE A 1 91 ? -7.936 10.058 -7.521 1.00 84.94 91 PHE A CA 1
ATOM 752 C C . PHE A 1 91 ? -8.161 10.532 -6.081 1.00 84.94 91 PHE A C 1
ATOM 754 O O . PHE A 1 91 ? -8.885 9.882 -5.330 1.00 84.94 91 PHE A O 1
ATOM 761 N N . ASN A 1 92 ? -7.573 11.668 -5.687 1.00 87.75 92 ASN A N 1
ATOM 762 C CA . ASN A 1 92 ? -7.710 12.254 -4.350 1.00 87.75 92 ASN A CA 1
ATOM 763 C C . ASN A 1 92 ? -7.277 11.322 -3.206 1.00 87.75 92 ASN A C 1
ATOM 765 O O . ASN A 1 92 ? -7.759 11.454 -2.075 1.00 87.75 92 ASN A O 1
ATOM 769 N N . PHE A 1 93 ? -6.358 10.394 -3.480 1.00 92.50 93 PHE A N 1
ATOM 770 C CA . PHE A 1 93 ? -5.757 9.584 -2.429 1.00 92.50 93 PHE A CA 1
ATOM 771 C C . PHE A 1 93 ? -4.865 10.440 -1.529 1.00 92.50 93 PHE A C 1
ATOM 773 O O . PHE A 1 93 ? -4.340 11.478 -1.936 1.00 92.50 93 PHE A O 1
ATOM 780 N N . ARG A 1 94 ? -4.664 9.998 -0.287 1.00 94.44 94 ARG A N 1
ATOM 781 C CA . ARG A 1 94 ? -3.829 10.704 0.694 1.00 94.44 94 ARG A CA 1
ATOM 782 C C . ARG A 1 94 ? -2.889 9.750 1.406 1.00 94.44 94 ARG A C 1
ATOM 784 O O . ARG A 1 94 ? -3.253 8.614 1.691 1.00 94.44 94 ARG A O 1
ATOM 791 N N . SER A 1 95 ? -1.690 10.232 1.725 1.00 93.81 95 SER A N 1
ATOM 792 C CA . SER A 1 95 ? -0.776 9.517 2.620 1.00 93.81 95 SER A CA 1
ATOM 793 C C . SER A 1 95 ? -1.377 9.469 4.022 1.00 93.81 95 SER A C 1
ATOM 795 O O . SER A 1 95 ? -1.780 10.507 4.538 1.00 93.81 95 SER A O 1
ATOM 797 N N . VAL A 1 96 ? -1.440 8.279 4.625 1.00 89.62 96 VAL A N 1
ATOM 798 C CA . VAL A 1 96 ? -2.079 8.095 5.944 1.00 89.62 96 VAL A CA 1
ATOM 799 C C . VAL A 1 96 ? -1.093 7.900 7.086 1.00 89.62 96 VAL A C 1
ATOM 801 O O . VAL A 1 96 ? -1.311 8.427 8.166 1.00 89.62 96 VAL A O 1
ATOM 804 N N . ILE A 1 97 ? 0.011 7.189 6.848 1.00 94.50 97 ILE A N 1
ATOM 805 C CA . ILE A 1 97 ? 1.025 6.906 7.868 1.00 94.50 97 ILE A CA 1
ATOM 806 C C . ILE A 1 97 ? 2.382 7.329 7.316 1.00 94.50 97 ILE A C 1
ATOM 808 O O . ILE A 1 97 ? 2.926 6.689 6.412 1.00 94.50 97 ILE A O 1
ATOM 812 N N . LYS A 1 98 ? 2.945 8.413 7.855 1.00 93.81 98 LYS A N 1
ATOM 813 C CA . LYS A 1 98 ? 4.240 8.946 7.410 1.00 93.81 98 LYS A CA 1
ATOM 814 C C . LYS A 1 98 ? 5.340 7.882 7.535 1.00 93.81 98 LYS A C 1
ATOM 816 O O . LYS A 1 98 ? 5.511 7.254 8.575 1.00 93.81 98 LYS A O 1
ATOM 821 N N . GLY A 1 99 ? 6.114 7.698 6.469 1.00 93.56 99 GLY A N 1
ATOM 822 C CA . GLY A 1 99 ? 7.210 6.732 6.386 1.00 93.56 99 GLY A CA 1
ATOM 823 C C . GLY A 1 99 ? 6.775 5.290 6.103 1.00 93.56 99 GLY A C 1
ATOM 824 O O . GLY A 1 99 ? 7.636 4.412 5.983 1.00 93.56 99 GLY A O 1
ATOM 825 N N . PHE A 1 100 ? 5.471 5.011 5.987 1.00 95.25 100 PHE A N 1
ATOM 826 C CA . PHE A 1 100 ? 4.984 3.661 5.719 1.00 95.25 100 PHE A CA 1
ATOM 827 C C . PHE A 1 100 ? 5.335 3.236 4.296 1.00 95.25 100 PHE A C 1
ATOM 829 O O . PHE A 1 100 ? 4.795 3.749 3.318 1.00 95.25 100 PHE A O 1
ATOM 836 N N . GLY A 1 101 ? 6.256 2.279 4.183 1.00 90.31 101 GLY A N 1
ATOM 837 C CA . GLY A 1 101 ? 6.704 1.745 2.893 1.00 90.31 101 GLY A CA 1
ATOM 838 C C . GLY A 1 101 ? 7.618 2.667 2.084 1.00 90.31 101 GLY A C 1
ATOM 839 O O . GLY A 1 101 ? 8.056 2.253 1.023 1.00 90.31 101 GLY A O 1
ATOM 840 N N . SER A 1 102 ? 7.932 3.862 2.588 1.00 92.38 102 SER A N 1
ATOM 841 C CA . SER A 1 102 ? 8.758 4.872 1.915 1.00 92.38 102 SER A CA 1
ATOM 842 C C . SER A 1 102 ? 10.088 5.130 2.637 1.00 92.38 102 SER A C 1
ATOM 844 O O . SER A 1 102 ? 10.666 6.203 2.516 1.00 92.38 102 SER A O 1
ATOM 846 N N . SER A 1 103 ? 10.588 4.172 3.428 1.00 85.56 103 SER A N 1
ATOM 847 C CA . SER A 1 103 ? 11.776 4.377 4.281 1.00 85.56 103 SER A CA 1
ATOM 848 C C . SER A 1 103 ? 13.059 4.703 3.507 1.00 85.56 103 SER A C 1
ATOM 850 O O . SER A 1 103 ? 13.954 5.343 4.047 1.00 85.56 103 SER A O 1
ATOM 852 N N . ASP A 1 104 ? 13.141 4.280 2.252 1.00 86.50 104 ASP A N 1
ATOM 853 C CA . ASP A 1 104 ? 14.235 4.530 1.315 1.00 86.50 104 ASP A CA 1
ATOM 854 C C . ASP A 1 104 ? 13.844 5.516 0.196 1.00 86.50 104 ASP A C 1
ATOM 856 O O . ASP A 1 104 ? 14.583 5.681 -0.778 1.00 86.50 104 ASP A O 1
ATOM 860 N N . CYS A 1 105 ? 12.697 6.186 0.337 1.00 89.19 105 CYS A N 1
ATOM 861 C CA . CYS A 1 105 ? 12.193 7.190 -0.587 1.00 89.19 105 CYS A CA 1
ATOM 862 C C . CYS A 1 105 ? 12.273 8.581 0.052 1.00 89.19 105 CYS A C 1
ATOM 864 O O . CYS A 1 105 ? 11.765 8.817 1.145 1.00 89.19 105 CYS A O 1
ATOM 866 N N . LYS A 1 106 ? 12.907 9.528 -0.648 1.00 87.88 106 LYS A N 1
ATOM 867 C CA . LYS A 1 106 ? 13.074 10.914 -0.170 1.00 87.88 106 LYS A CA 1
ATOM 868 C C . LYS A 1 106 ? 11.921 11.842 -0.565 1.00 87.88 106 LYS A C 1
ATOM 870 O O . LYS A 1 106 ? 11.843 12.952 -0.054 1.00 87.88 106 LYS A O 1
ATOM 875 N N . ILE A 1 107 ? 11.069 11.406 -1.493 1.00 89.56 107 ILE A N 1
ATOM 876 C CA . ILE A 1 107 ? 10.043 12.243 -2.130 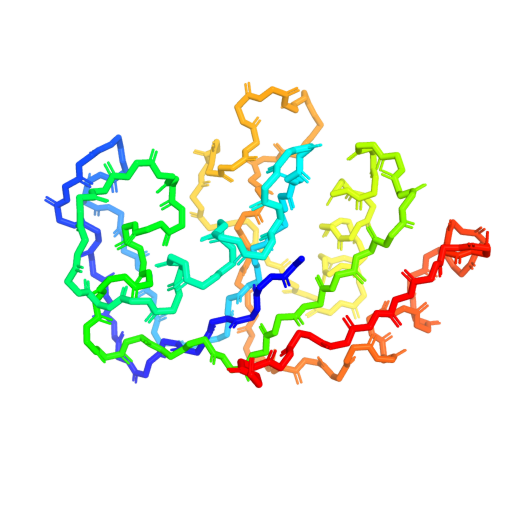1.00 89.56 107 ILE A CA 1
ATOM 877 C C . ILE A 1 107 ? 8.661 11.952 -1.534 1.00 89.56 107 ILE A C 1
ATOM 879 O O . ILE A 1 107 ? 7.921 12.870 -1.188 1.00 89.56 107 ILE A O 1
ATOM 883 N N . CYS A 1 108 ? 8.301 10.676 -1.392 1.00 92.75 108 CYS A N 1
ATOM 884 C CA . CYS A 1 108 ? 6.977 10.278 -0.929 1.00 92.75 108 CYS A CA 1
ATOM 885 C C . CYS A 1 108 ? 6.879 10.308 0.599 1.00 92.75 108 CYS A C 1
ATOM 887 O O . CYS A 1 108 ? 7.672 9.680 1.302 1.00 92.75 108 CYS A O 1
ATOM 889 N N . GLN A 1 109 ? 5.835 10.956 1.122 1.00 93.81 109 GLN A N 1
ATOM 890 C CA . GLN A 1 109 ? 5.528 10.910 2.555 1.00 93.81 109 GLN A CA 1
ATOM 891 C C . GLN A 1 109 ? 5.226 9.484 3.026 1.00 93.81 109 GLN A C 1
ATOM 893 O O . GLN A 1 109 ? 5.666 9.094 4.105 1.00 93.81 109 GLN A O 1
ATOM 898 N N . ALA A 1 110 ? 4.496 8.715 2.219 1.00 95.38 110 ALA A N 1
ATOM 899 C CA . ALA A 1 110 ? 4.182 7.311 2.435 1.00 95.38 110 ALA A CA 1
ATOM 900 C C . ALA A 1 110 ? 3.938 6.623 1.086 1.00 95.38 110 ALA A C 1
ATOM 902 O O . ALA A 1 110 ? 3.542 7.269 0.117 1.00 95.38 110 ALA A O 1
ATOM 903 N N . HIS A 1 111 ? 4.128 5.307 1.041 1.00 94.75 111 HIS A N 1
ATOM 904 C CA . HIS A 1 111 ? 3.666 4.445 -0.053 1.00 94.75 111 HIS A CA 1
ATOM 905 C C . HIS A 1 111 ? 2.377 3.687 0.304 1.00 94.75 111 HIS A C 1
ATOM 907 O O . HIS A 1 111 ? 1.887 2.892 -0.492 1.00 94.75 111 HIS A O 1
ATOM 913 N N . LEU A 1 112 ? 1.820 3.931 1.496 1.00 96.25 112 LEU A N 1
ATOM 914 C CA . LEU A 1 112 ? 0.460 3.546 1.862 1.00 96.25 112 LEU A CA 1
ATOM 915 C C . LEU A 1 112 ? -0.456 4.762 1.730 1.00 96.25 112 LEU A C 1
ATOM 917 O O . LEU A 1 112 ? -0.314 5.742 2.470 1.00 96.25 112 LEU A O 1
ATOM 921 N N . LEU A 1 113 ? -1.400 4.673 0.801 1.00 95.94 113 LEU A N 1
ATOM 922 C CA . LEU A 1 113 ? -2.344 5.733 0.489 1.00 95.94 113 LEU A CA 1
ATOM 923 C C . LEU A 1 113 ? -3.777 5.271 0.742 1.00 95.94 113 LEU A C 1
ATOM 925 O O . LEU A 1 113 ? -4.098 4.123 0.452 1.00 95.94 113 LEU A O 1
ATOM 929 N N . ALA A 1 114 ? -4.636 6.164 1.228 1.00 95.19 114 ALA A N 1
ATOM 930 C CA . ALA A 1 114 ? -6.061 5.906 1.417 1.00 95.19 114 ALA A CA 1
ATOM 931 C C . ALA A 1 114 ? -6.916 6.692 0.426 1.00 95.19 114 ALA A C 1
ATOM 933 O O . ALA A 1 114 ? -6.614 7.852 0.132 1.00 95.19 114 ALA A O 1
ATOM 934 N N . GLY A 1 115 ? -8.002 6.072 -0.025 1.00 90.62 115 GLY A N 1
ATOM 935 C CA . GLY A 1 115 ? -9.026 6.651 -0.883 1.00 90.62 115 GLY A CA 1
ATOM 936 C C . GLY A 1 115 ? -10.422 6.195 -0.457 1.00 90.62 115 GLY A C 1
ATOM 937 O O . GLY A 1 115 ? -10.589 5.183 0.224 1.00 90.62 115 GLY A O 1
ATOM 938 N N . LYS A 1 116 ? -11.440 6.971 -0.842 1.00 80.94 116 LYS A N 1
ATOM 939 C CA . LYS A 1 116 ? -12.849 6.647 -0.552 1.00 80.94 116 LYS A CA 1
ATOM 940 C C . LYS A 1 116 ? -13.430 5.604 -1.502 1.00 80.94 116 LYS A C 1
ATOM 942 O O . LYS A 1 116 ? -14.363 4.899 -1.141 1.00 80.94 116 LYS A O 1
ATOM 947 N N . GLU A 1 117 ? -12.872 5.516 -2.701 1.00 81.19 117 GLU A N 1
ATOM 948 C CA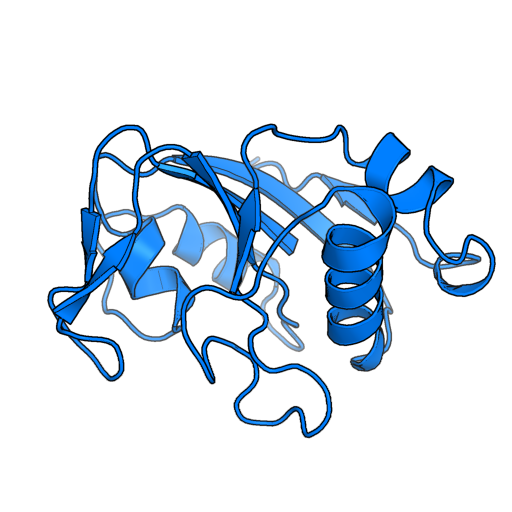 . GLU A 1 117 ? -13.307 4.612 -3.758 1.00 81.19 117 GLU A CA 1
ATOM 949 C C . GLU A 1 117 ? -12.122 3.765 -4.209 1.00 81.19 117 GLU A C 1
ATOM 951 O O . GLU A 1 117 ? -10.968 4.185 -4.080 1.00 81.19 117 GLU A O 1
ATOM 956 N N . SER A 1 118 ? -12.414 2.586 -4.754 1.00 79.81 118 SER A N 1
ATOM 957 C CA . SER A 1 118 ? -11.424 1.797 -5.475 1.00 79.81 118 SER A CA 1
ATOM 958 C C . SER A 1 118 ? -11.466 2.173 -6.953 1.00 79.81 118 SER A C 1
ATOM 960 O O . SER A 1 118 ? -12.375 1.738 -7.668 1.00 79.81 118 SER A O 1
ATOM 962 N N . PRO A 1 119 ? -10.541 3.018 -7.444 1.00 71.75 119 PRO A N 1
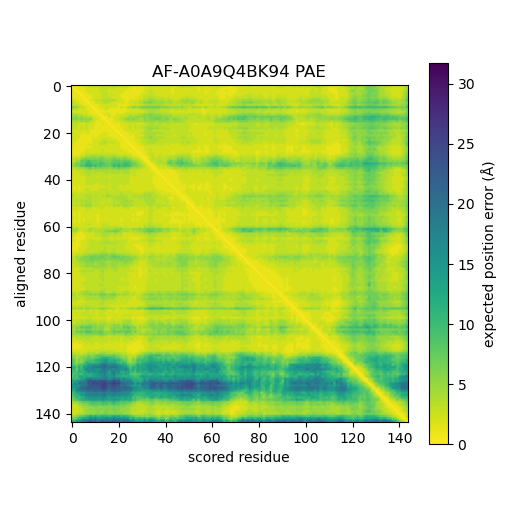ATOM 963 C CA . PRO A 1 119 ? -10.455 3.259 -8.870 1.00 71.75 119 PRO A CA 1
ATOM 964 C C . PRO A 1 119 ? -10.026 1.977 -9.574 1.00 71.75 119 PRO A C 1
ATOM 966 O O . PRO A 1 119 ? -9.107 1.286 -9.130 1.00 71.75 119 PRO A O 1
ATOM 969 N N . LEU A 1 120 ? -10.634 1.687 -10.725 1.00 66.69 120 LEU A N 1
ATOM 970 C CA . LEU A 1 120 ? -10.161 0.571 -11.531 1.00 66.69 120 LEU A CA 1
ATOM 971 C C . LEU A 1 120 ? -8.698 0.829 -11.938 1.00 66.69 120 LEU A C 1
ATOM 973 O O . LEU A 1 120 ? -8.338 1.958 -12.280 1.00 66.69 120 LEU A O 1
ATOM 977 N N . PRO A 1 121 ? -7.845 -0.201 -12.006 1.00 60.97 121 PRO A N 1
ATOM 978 C CA . PRO A 1 121 ? -6.417 -0.044 -12.308 1.00 60.97 121 PRO A CA 1
ATOM 979 C C . PRO A 1 121 ? -6.169 0.681 -13.624 1.00 60.97 121 PRO A C 1
ATOM 981 O O . PRO A 1 121 ? -5.353 1.595 -13.705 1.00 60.97 121 PRO A O 1
ATOM 984 N N . LEU A 1 122 ? -6.950 0.332 -14.650 1.00 59.44 122 LEU A N 1
ATOM 985 C CA . LEU A 1 122 ? -6.905 0.991 -15.953 1.00 59.44 122 LEU A CA 1
ATOM 986 C C . LEU A 1 122 ? -7.196 2.493 -15.847 1.00 59.44 122 LEU A C 1
ATOM 988 O O . LEU A 1 122 ? -6.599 3.280 -16.580 1.00 59.44 122 LEU A O 1
ATOM 992 N N . GLN A 1 123 ? -8.049 2.917 -14.909 1.00 63.69 123 GLN A N 1
ATOM 993 C CA . GLN A 1 123 ? -8.302 4.332 -14.655 1.00 63.69 123 GLN A CA 1
ATOM 994 C C . GLN A 1 123 ? -7.072 4.996 -14.035 1.00 63.69 123 GLN A C 1
ATOM 996 O O . GLN A 1 123 ? -6.651 6.032 -14.561 1.00 63.69 123 GLN A O 1
ATOM 1001 N N . ILE A 1 124 ? -6.453 4.376 -13.018 1.00 63.03 124 ILE A N 1
ATOM 1002 C CA . ILE A 1 124 ? -5.215 4.858 -12.369 1.00 63.03 124 ILE A CA 1
ATOM 1003 C C . ILE A 1 124 ? -4.146 5.166 -13.422 1.00 63.03 124 ILE A C 1
ATOM 1005 O O . ILE A 1 124 ? -3.539 6.238 -13.427 1.00 63.03 124 ILE A O 1
ATOM 1009 N N . PHE A 1 125 ? -3.977 4.257 -14.379 1.00 61.25 125 PHE A N 1
ATOM 1010 C CA . PHE A 1 125 ? -2.966 4.371 -15.428 1.00 61.25 125 PHE A CA 1
ATOM 1011 C C . PHE A 1 125 ? -3.376 5.286 -16.590 1.00 61.25 125 PHE A C 1
ATOM 1013 O O . PHE A 1 125 ? -2.514 5.880 -17.237 1.00 61.25 125 PHE A O 1
ATOM 1020 N N . SER A 1 126 ? -4.677 5.444 -16.851 1.00 57.25 126 SER A N 1
ATOM 1021 C CA . SER A 1 126 ? -5.185 6.326 -17.909 1.00 57.25 126 SER A CA 1
ATOM 1022 C C . SER A 1 126 ? -5.138 7.814 -17.548 1.00 57.25 126 SER A C 1
ATOM 1024 O O . SER A 1 126 ? -5.028 8.642 -18.452 1.00 57.25 126 SER A O 1
ATOM 1026 N N . ARG A 1 127 ? -5.224 8.163 -16.259 1.00 54.94 127 ARG A N 1
ATOM 1027 C CA . ARG A 1 127 ? -5.229 9.558 -15.781 1.00 54.94 127 ARG A CA 1
ATOM 1028 C C . ARG A 1 127 ? -3.869 10.032 -15.255 1.00 54.94 127 ARG A C 1
ATOM 1030 O O . ARG A 1 127 ? -3.662 11.235 -15.151 1.00 54.94 127 ARG A O 1
ATOM 1037 N N . GLY A 1 128 ? -2.942 9.114 -14.969 1.00 55.25 128 GLY A N 1
ATOM 1038 C CA . GLY A 1 128 ? -1.554 9.433 -14.613 1.00 55.25 128 GLY A CA 1
ATOM 1039 C C . GLY A 1 128 ? -0.680 9.808 -15.818 1.00 55.25 128 GLY A C 1
ATOM 1040 O O . GLY A 1 128 ? -1.145 9.902 -16.958 1.00 55.25 128 GLY A O 1
ATOM 1041 N N . ARG A 1 129 ? 0.631 9.990 -15.594 1.00 57.75 129 ARG A N 1
ATOM 1042 C CA . ARG A 1 129 ? 1.620 10.217 -16.667 1.00 57.75 129 ARG A CA 1
ATOM 1043 C C . ARG A 1 129 ? 1.707 8.981 -17.584 1.00 57.75 129 ARG A C 1
ATOM 1045 O O . ARG A 1 129 ? 2.623 8.176 -17.442 1.00 57.75 129 ARG A O 1
ATOM 1052 N N . LYS A 1 130 ? 0.805 8.852 -18.571 1.00 54.41 130 LYS A N 1
ATOM 1053 C CA . LYS A 1 130 ? 0.726 7.735 -19.548 1.00 54.41 130 LYS A CA 1
ATOM 1054 C C . LYS A 1 130 ? 2.068 7.370 -20.197 1.00 54.41 130 LYS A C 1
ATOM 1056 O O . LYS A 1 130 ? 2.270 6.228 -20.592 1.00 54.41 130 LYS A O 1
ATOM 1061 N N . LYS A 1 131 ? 2.994 8.332 -20.309 1.00 58.41 131 LYS A N 1
ATOM 1062 C CA . LYS A 1 131 ? 4.345 8.106 -20.843 1.00 58.41 131 LYS A CA 1
ATOM 1063 C C . LYS A 1 131 ? 5.206 7.185 -19.968 1.00 58.41 131 LYS A C 1
ATOM 1065 O O . LYS A 1 131 ? 6.056 6.506 -20.523 1.00 58.41 131 LYS A O 1
ATOM 1070 N N . PHE A 1 132 ? 4.999 7.150 -18.650 1.00 64.81 132 PHE A N 1
ATOM 1071 C CA . PHE A 1 132 ? 5.864 6.405 -17.729 1.00 64.81 132 PHE A CA 1
ATOM 1072 C C . PHE A 1 132 ? 5.617 4.892 -17.763 1.00 64.81 132 PHE A C 1
ATOM 1074 O O . PHE A 1 132 ? 6.556 4.110 -17.730 1.00 64.81 132 PHE A O 1
ATOM 1081 N N . LEU A 1 133 ? 4.359 4.470 -17.895 1.00 65.38 133 LEU A N 1
ATOM 1082 C CA . LEU A 1 133 ? 4.006 3.046 -17.980 1.00 65.38 133 LEU A CA 1
ATOM 1083 C C . LEU A 1 133 ? 4.224 2.464 -19.381 1.00 65.38 133 LEU A C 1
ATOM 1085 O O . LEU A 1 133 ? 3.948 1.290 -19.622 1.00 65.38 133 LEU A O 1
ATOM 1089 N N . ARG A 1 134 ? 4.704 3.276 -20.328 1.00 67.25 134 ARG A N 1
ATOM 1090 C CA . ARG A 1 134 ? 4.944 2.845 -21.700 1.00 67.25 134 ARG A CA 1
ATOM 1091 C C . ARG A 1 134 ? 6.073 1.812 -21.707 1.00 67.25 134 ARG A C 1
ATOM 1093 O O . ARG A 1 134 ? 7.220 2.146 -21.446 1.00 67.25 134 ARG A O 1
ATOM 1100 N N . GLY A 1 135 ? 5.725 0.566 -22.021 1.00 71.38 135 GLY A N 1
ATOM 1101 C CA . GLY A 1 135 ? 6.658 -0.564 -22.035 1.00 71.38 135 GLY A CA 1
ATOM 1102 C C . GLY A 1 135 ? 6.713 -1.364 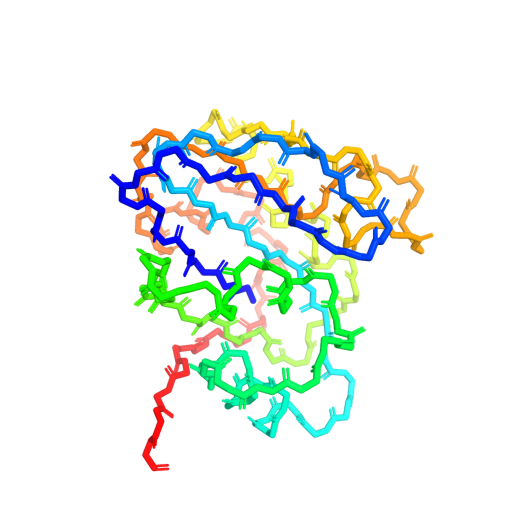-20.730 1.00 71.38 135 GLY A C 1
ATOM 1103 O O . GLY A 1 135 ? 7.270 -2.457 -20.741 1.00 71.38 135 GLY A O 1
ATOM 1104 N N . ILE A 1 136 ? 6.090 -0.891 -19.644 1.00 79.88 136 ILE A N 1
ATOM 1105 C CA . ILE A 1 136 ? 5.966 -1.664 -18.401 1.00 79.88 136 ILE A CA 1
ATOM 1106 C C . ILE A 1 136 ? 4.808 -2.650 -18.556 1.00 79.88 136 ILE A C 1
ATOM 1108 O O . ILE A 1 136 ? 3.664 -2.251 -18.790 1.00 79.88 136 ILE A O 1
ATOM 1112 N N . LYS A 1 137 ? 5.092 -3.946 -18.405 1.00 83.19 137 LYS A N 1
ATOM 1113 C CA . LYS A 1 137 ? 4.051 -4.979 -18.384 1.00 83.19 137 LYS A CA 1
ATOM 1114 C C . LYS A 1 137 ? 3.378 -4.986 -17.018 1.00 83.19 137 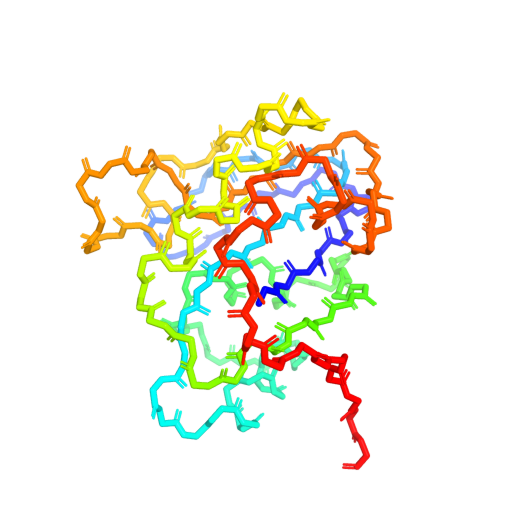LYS A C 1
ATOM 1116 O O . LYS A 1 137 ? 4.044 -5.095 -15.989 1.00 83.19 137 LYS A O 1
ATOM 1121 N N . VAL A 1 138 ? 2.052 -4.880 -17.019 1.00 84.75 138 VAL A N 1
ATOM 1122 C CA . VAL A 1 138 ? 1.237 -4.937 -15.804 1.00 84.75 138 VAL A CA 1
ATOM 1123 C C . VAL A 1 138 ? 0.338 -6.160 -15.868 1.00 84.75 138 VAL A C 1
ATOM 1125 O O . VAL A 1 138 ? -0.372 -6.351 -16.853 1.00 84.75 138 VAL A O 1
ATOM 1128 N N . ARG A 1 139 ? 0.339 -6.970 -14.809 1.00 87.75 139 ARG A N 1
ATOM 1129 C CA . ARG A 1 139 ? -0.597 -8.090 -14.652 1.00 87.75 139 ARG A CA 1
ATOM 1130 C C . ARG A 1 139 ? -1.196 -8.137 -13.258 1.00 87.75 139 ARG A C 1
ATOM 1132 O O . ARG A 1 139 ? -0.602 -7.639 -12.302 1.00 87.75 139 ARG A O 1
ATOM 1139 N N . ILE A 1 140 ? -2.364 -8.756 -13.154 1.00 87.50 140 ILE A N 1
ATOM 1140 C CA . ILE A 1 140 ? -2.988 -9.078 -11.872 1.00 87.50 140 ILE A CA 1
ATOM 1141 C C . ILE A 1 140 ? -2.369 -10.381 -11.370 1.00 87.50 140 ILE A C 1
ATOM 1143 O O . ILE A 1 140 ? -2.182 -11.326 -12.135 1.00 87.50 140 ILE A O 1
ATOM 1147 N N . PHE A 1 141 ? -1.999 -10.409 -10.098 1.00 88.69 141 PHE A N 1
ATOM 1148 C CA . PHE A 1 141 ? -1.558 -11.622 -9.436 1.00 88.69 141 PHE A CA 1
ATOM 1149 C C . PHE A 1 141 ? -2.764 -12.496 -9.089 1.00 88.69 141 PHE A C 1
ATOM 1151 O O . PHE A 1 141 ? -3.682 -12.037 -8.410 1.00 88.69 141 PHE A O 1
ATOM 1158 N N . THR A 1 142 ? -2.715 -13.755 -9.511 1.00 81.12 142 THR A N 1
ATOM 1159 C CA . THR A 1 142 ? -3.664 -14.812 -9.157 1.00 81.12 142 THR A CA 1
ATOM 1160 C C . THR A 1 142 ? -2.934 -15.878 -8.332 1.00 81.12 142 THR A C 1
ATOM 1162 O O . THR A 1 142 ? -1.769 -16.178 -8.595 1.00 81.12 142 THR A O 1
ATOM 1165 N N . GLU A 1 143 ? -3.586 -16.422 -7.299 1.00 66.94 143 GLU A N 1
ATOM 1166 C CA . GLU A 1 143 ? -3.001 -17.431 -6.391 1.00 66.94 143 GLU A CA 1
ATOM 1167 C C . GLU A 1 143 ? -2.971 -18.866 -6.960 1.00 66.94 143 GLU A C 1
ATOM 1169 O O . GLU A 1 143 ? -2.883 -19.801 -6.175 1.00 66.94 143 GLU A O 1
ATOM 1174 N N . GLU A 1 144 ? -3.008 -19.052 -8.290 1.00 53.69 144 GLU A N 1
ATOM 1175 C CA . GLU A 1 144 ? -2.987 -20.387 -8.937 1.00 53.69 144 GLU A CA 1
ATOM 1176 C C . GLU A 1 144 ? -1.931 -21.354 -8.373 1.00 53.69 144 GLU A C 1
ATOM 1178 O O . GLU A 1 144 ? -0.788 -20.911 -8.087 1.00 53.69 144 GLU A O 1
#

Sequence (144 aa):
MIEIHITEDFTIRQGRFRGEKLSAGYYYYTGSAQKNLRQRISRHYRKNKTLHWHIDHITSYTGNVIANCWIFEDAPKETECHIAESLISGFNFRSVIKGFGSSDCKICQAHLLAGKESPLPLQIFSRGRKKFLRGIKVRIFTEE

pLDDT: mean 87.05, std 10.71, range [53.69, 96.56]

Foldseek 3Di:
DWKKFQQAWDAQCDDPRHGFIDGGAIKAAFADDPPPVLVVVVLLCDLDDDDDALSNSVSNDPRMDRPWDKDWPPADGCVLVQLVVLCCPVQVKDDRGACRNCVVPPPDRYRMIGHRDDDDVVSSCVRGPVVRCVVTDMDIDDPD

Mean predicted aligned error: 4.92 Å

Solvent-accessible surface area (backbone atoms only — not comparable to full-atom values): 8331 Å² total; per-residue (Å²): 60,38,35,32,40,30,76,52,74,41,64,30,84,59,72,96,57,45,74,46,74,43,66,53,36,27,33,42,38,35,66,89,61,95,66,62,49,67,64,55,52,55,51,49,70,40,48,88,66,84,76,80,52,75,64,34,61,53,35,34,40,86,72,32,40,76,77,47,38,42,46,64,47,97,54,60,77,65,52,42,54,54,51,48,50,23,39,34,78,64,63,69,27,41,68,75,45,81,47,39,70,18,81,92,44,94,82,49,61,25,26,35,31,38,26,90,60,82,74,56,67,70,54,53,52,68,64,29,75,58,76,73,57,64,89,49,51,72,46,74,67,72,94,124

Nearest PDB structures (foldseek):
  1ha0-assembly1_A  TM=2.813E-01  e=4.964E+00  Influenza A virus

Secondary structure (DSSP, 8-state):
-EEEEE-S-EE--SSTTTT-EE-SEEEEE----SS-HHHHHHHHH-SS----STTHHHHTSTTEEEEEEEEEET--TTHHHHHHHHHHHHH--EE-STTTT-TT-SS-S-SEEEESS---HHHHHHHS-TTTTTT-EEEE----

Radius of gyration: 14.26 Å; Cα contacts (8 Å, |Δi|>4): 240; chains: 1; bounding box: 28×34×40 Å